Protein AF-A0A1V8YDM0-F1 (afdb_monomer_lite)

Sequence (78 aa):
MKKASDIRNLRMIKIVQISLLVFNVLFFVWEQPYIGALLLFIAAVLELLVPSEYSWGEERKKVFFLKVYLEYGKICFS

Secondary structure (DSSP, 8-state):
---HHHHHHHHHHHHHHHHHHHHHHHHHHTT-HHHHHHHHHHHHHHHHHS-GGG-SSTT--TTHHHHHHHHHHHHH--

Organism: NCBI:txid112904

Foldseek 3Di:
DPDPVLVVVLVVLVVLLVVLQVVLVVCVVVVNLVSSLVSLVV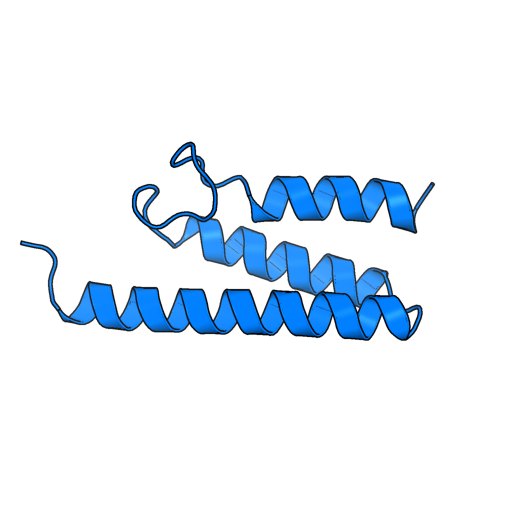SLVSLVVDQLVSHPDDPSDSCPSVVVSVVSCVVSPD

Radius of gyration: 13.58 Å; chains: 1; bounding box: 30×18×45 Å

pLDDT: mean 80.62, std 9.86, range [43.25, 92.31]

Structure (mmCIF, N/CA/C/O backbone):
data_AF-A0A1V8YDM0-F1
#
_entry.id   AF-A0A1V8YDM0-F1
#
loop_
_atom_site.group_PDB
_atom_site.id
_atom_site.type_symbol
_atom_site.label_atom_id
_atom_site.label_alt_id
_atom_site.label_comp_id
_atom_site.label_asym_id
_atom_site.label_entity_id
_atom_site.label_seq_id
_atom_site.pdbx_PDB_ins_code
_atom_site.Cartn_x
_atom_site.Cartn_y
_atom_site.Cartn_z
_atom_site.occupancy
_atom_site.B_iso_or_equiv
_atom_site.auth_seq_id
_atom_site.auth_comp_id
_atom_site.auth_asym_id
_atom_site.auth_atom_id
_atom_site.pdbx_PDB_model_num
ATOM 1 N N . MET A 1 1 ? -15.682 2.336 22.862 1.00 43.25 1 MET A N 1
ATOM 2 C CA . MET A 1 1 ? -14.254 2.616 23.137 1.00 43.25 1 MET A CA 1
ATOM 3 C C . MET A 1 1 ? -13.405 1.663 22.307 1.00 43.25 1 MET A C 1
ATOM 5 O O . MET A 1 1 ? -13.525 0.461 22.505 1.00 43.25 1 MET A O 1
ATOM 9 N N . LYS A 1 2 ? -12.618 2.161 21.342 1.00 55.81 2 LYS A N 1
ATOM 10 C CA . LYS A 1 2 ? -11.682 1.312 20.579 1.00 55.81 2 LYS A CA 1
ATOM 11 C C . LYS A 1 2 ? -10.547 0.891 21.509 1.00 55.81 2 LYS A C 1
ATOM 13 O O . LYS A 1 2 ? -10.033 1.732 22.248 1.00 55.81 2 LYS A O 1
ATOM 18 N N . LYS A 1 3 ? -10.197 -0.397 21.527 1.00 62.09 3 LYS A N 1
ATOM 19 C CA . LYS A 1 3 ? -9.161 -0.905 22.432 1.00 62.09 3 LYS A CA 1
ATOM 20 C C . LYS A 1 3 ? -7.823 -0.279 22.038 1.00 62.09 3 LYS A C 1
ATOM 22 O O . LYS A 1 3 ? -7.514 -0.152 20.858 1.00 62.09 3 LYS A O 1
ATOM 27 N N . ALA A 1 4 ? -7.005 0.101 23.017 1.00 61.88 4 ALA A N 1
ATOM 28 C CA . ALA A 1 4 ? -5.685 0.684 22.759 1.00 61.88 4 ALA A CA 1
ATOM 29 C C . ALA A 1 4 ? -4.784 -0.233 21.896 1.00 61.88 4 ALA A C 1
ATOM 31 O O . ALA A 1 4 ? -3.920 0.255 21.166 1.00 61.88 4 ALA A O 1
ATOM 32 N N . SER A 1 5 ? -5.024 -1.551 21.927 1.00 63.16 5 SER A N 1
ATOM 33 C CA . SER A 1 5 ? -4.379 -2.544 21.059 1.00 63.16 5 SER A CA 1
ATOM 34 C C . SER A 1 5 ? -4.696 -2.338 19.573 1.00 63.16 5 SER A C 1
ATOM 36 O O . SER A 1 5 ? -3.790 -2.425 18.746 1.00 63.16 5 SER A O 1
ATOM 38 N N . ASP A 1 6 ? -5.938 -1.982 19.231 1.00 76.56 6 ASP A N 1
ATOM 39 C CA . ASP A 1 6 ? -6.347 -1.718 17.846 1.00 76.56 6 ASP A CA 1
ATOM 40 C C . ASP A 1 6 ? -5.602 -0.506 17.282 1.00 76.56 6 ASP A C 1
ATOM 42 O O . ASP A 1 6 ? -5.133 -0.529 16.1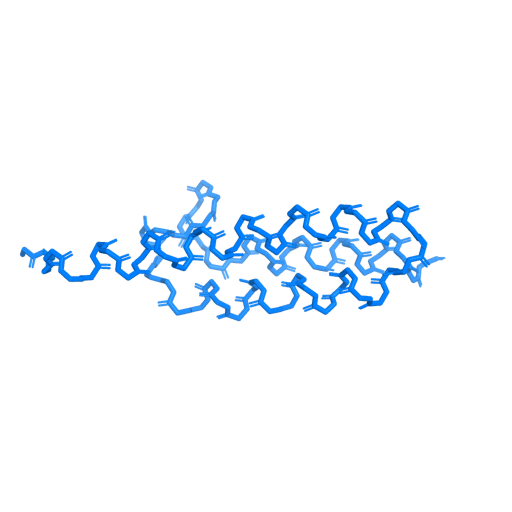48 1.00 76.56 6 ASP A O 1
ATOM 46 N N . ILE A 1 7 ? -5.405 0.536 18.097 1.00 79.75 7 ILE A N 1
ATOM 47 C CA . ILE A 1 7 ? -4.689 1.752 17.682 1.00 79.75 7 ILE A CA 1
ATOM 48 C C . ILE A 1 7 ? -3.215 1.446 17.385 1.00 79.75 7 ILE A C 1
ATOM 50 O O . ILE A 1 7 ? -2.665 1.958 16.408 1.00 79.75 7 ILE A O 1
ATOM 54 N N . ARG A 1 8 ? -2.563 0.604 18.197 1.00 82.25 8 ARG A N 1
ATOM 55 C CA . ARG A 1 8 ? -1.166 0.203 17.966 1.00 82.25 8 ARG A CA 1
ATOM 56 C C . ARG A 1 8 ? -1.021 -0.606 16.674 1.00 82.25 8 ARG A C 1
ATOM 58 O O . ARG A 1 8 ? -0.119 -0.317 15.890 1.00 82.25 8 ARG A O 1
ATOM 65 N N . ASN A 1 9 ? -1.925 -1.552 16.427 1.00 84.31 9 ASN A N 1
ATOM 66 C CA . ASN A 1 9 ? -1.919 -2.347 15.198 1.00 84.31 9 ASN A CA 1
ATOM 67 C C . ASN A 1 9 ? -2.163 -1.474 13.961 1.00 84.31 9 ASN A C 1
ATOM 69 O O . ASN A 1 9 ? -1.443 -1.597 12.973 1.00 84.31 9 ASN A O 1
ATOM 73 N N . LEU A 1 10 ? -3.098 -0.522 14.039 1.00 85.50 10 LEU A N 1
ATOM 74 C CA . LEU A 1 10 ? -3.349 0.438 12.960 1.00 85.50 10 LEU A CA 1
ATOM 75 C C . LEU A 1 10 ? -2.124 1.298 12.650 1.00 85.50 10 LEU A C 1
ATOM 77 O O . LEU A 1 10 ? -1.799 1.502 11.481 1.00 85.50 10 LEU A O 1
ATOM 81 N N . ARG A 1 11 ? -1.412 1.769 13.681 1.00 86.94 11 ARG A N 1
ATOM 82 C CA . ARG A 1 11 ? -0.158 2.514 13.499 1.00 86.94 11 ARG A CA 1
ATOM 83 C C . ARG A 1 11 ? 0.899 1.674 12.790 1.00 86.94 11 ARG A C 1
ATOM 85 O O . ARG A 1 11 ? 1.536 2.184 11.877 1.00 86.94 11 ARG A O 1
ATOM 92 N N . MET A 1 12 ? 1.057 0.402 13.158 1.00 89.31 12 MET A N 1
ATOM 93 C CA . MET A 1 12 ? 1.996 -0.486 12.463 1.00 89.31 12 MET A CA 1
ATOM 94 C C . MET A 1 12 ? 1.618 -0.687 10.995 1.00 89.31 12 MET A C 1
ATOM 96 O O . MET A 1 12 ? 2.481 -0.537 10.136 1.00 89.31 12 MET A O 1
ATOM 100 N N . ILE A 1 13 ? 0.341 -0.940 10.687 1.00 88.88 13 ILE A N 1
ATOM 101 C CA . ILE A 1 13 ? -0.111 -1.088 9.293 1.00 88.88 13 ILE A CA 1
ATOM 102 C C . ILE A 1 13 ? 0.177 0.190 8.493 1.00 88.88 13 ILE A C 1
ATOM 104 O O . ILE A 1 13 ? 0.682 0.114 7.376 1.00 88.88 13 ILE A O 1
ATOM 108 N N . LYS A 1 14 ? -0.065 1.368 9.080 1.00 89.00 14 LYS A N 1
ATOM 109 C CA . LYS A 1 14 ? 0.242 2.659 8.448 1.00 89.00 14 LYS A CA 1
ATOM 110 C C . LYS A 1 14 ? 1.734 2.843 8.182 1.00 89.00 14 LYS A C 1
ATOM 112 O O . LYS A 1 14 ? 2.089 3.280 7.094 1.00 89.00 14 LYS A O 1
ATOM 117 N N . ILE A 1 15 ? 2.594 2.495 9.140 1.00 91.75 15 ILE A N 1
ATOM 118 C CA . ILE A 1 15 ? 4.052 2.550 8.962 1.00 91.75 15 ILE A CA 1
ATOM 119 C C . ILE A 1 15 ? 4.472 1.643 7.803 1.00 91.75 15 ILE A C 1
ATOM 121 O O . ILE A 1 15 ? 5.199 2.088 6.922 1.00 91.75 15 ILE A O 1
ATOM 125 N N . VAL A 1 16 ? 3.961 0.408 7.750 1.00 91.56 16 VAL A N 1
ATOM 126 C CA . VAL A 1 16 ? 4.253 -0.526 6.651 1.00 91.56 16 VAL A CA 1
ATOM 127 C C . VAL A 1 16 ? 3.786 0.039 5.306 1.00 91.56 16 VAL A C 1
ATOM 129 O O . VAL A 1 16 ? 4.549 0.011 4.345 1.00 91.56 16 VAL A O 1
ATOM 132 N N . GLN A 1 17 ? 2.579 0.605 5.231 1.00 88.88 17 GLN A N 1
ATOM 133 C CA . GLN A 1 17 ? 2.066 1.230 4.006 1.00 88.88 17 GLN A CA 1
ATOM 134 C C . GLN A 1 17 ? 2.932 2.408 3.532 1.00 88.88 17 GLN A C 1
ATOM 136 O O . GLN A 1 17 ? 3.188 2.522 2.336 1.00 88.88 17 GLN A O 1
ATOM 141 N N . ILE A 1 18 ? 3.414 3.255 4.450 1.00 90.75 18 ILE A N 1
ATOM 142 C CA . ILE A 1 18 ? 4.329 4.359 4.118 1.00 90.75 18 ILE A CA 1
ATOM 143 C C . ILE A 1 18 ? 5.651 3.808 3.584 1.00 90.75 18 ILE A C 1
ATOM 145 O O . ILE A 1 18 ? 6.111 4.254 2.536 1.00 90.75 18 ILE A O 1
ATOM 149 N N . SER A 1 19 ? 6.238 2.813 4.255 1.00 92.31 19 SER A N 1
ATOM 150 C CA . SER A 1 19 ? 7.480 2.183 3.799 1.00 92.31 19 SER A CA 1
ATOM 151 C C . SER A 1 19 ? 7.328 1.589 2.398 1.00 92.31 19 SER A C 1
ATOM 153 O O . SER A 1 19 ? 8.177 1.827 1.545 1.00 92.31 19 SER A O 1
ATOM 155 N N . LEU A 1 20 ? 6.228 0.877 2.126 1.00 91.12 20 LEU A N 1
ATOM 156 C CA . LEU A 1 20 ? 5.932 0.327 0.797 1.00 91.12 20 LEU A CA 1
ATOM 157 C C . LEU A 1 20 ? 5.837 1.419 -0.274 1.00 91.12 20 LEU A C 1
ATOM 159 O O . LEU A 1 20 ? 6.320 1.220 -1.386 1.00 91.12 20 LEU A O 1
ATOM 163 N N . LEU A 1 21 ? 5.254 2.573 0.060 1.00 88.12 21 LEU A N 1
ATOM 164 C CA . LEU A 1 21 ? 5.136 3.702 -0.860 1.00 88.12 21 LEU A CA 1
ATOM 165 C C . LEU A 1 21 ? 6.503 4.350 -1.144 1.00 88.12 21 LEU A C 1
ATOM 167 O O . LEU A 1 21 ? 6.810 4.649 -2.294 1.00 88.12 21 LEU A O 1
ATOM 171 N N . VAL A 1 22 ? 7.361 4.492 -0.129 1.00 90.44 22 VAL A N 1
ATOM 172 C CA . VAL A 1 22 ? 8.746 4.970 -0.308 1.00 90.44 22 VAL A CA 1
ATOM 173 C C . VAL A 1 22 ? 9.550 4.001 -1.178 1.00 90.44 22 VAL A C 1
ATOM 175 O O . VAL A 1 22 ? 10.219 4.430 -2.118 1.00 90.44 22 VAL A O 1
ATOM 178 N N . PHE A 1 23 ? 9.455 2.694 -0.918 1.00 89.19 23 PHE A N 1
ATOM 179 C CA . PHE A 1 23 ? 10.109 1.688 -1.755 1.00 89.19 23 PHE A CA 1
ATOM 180 C C . PHE A 1 23 ? 9.578 1.705 -3.188 1.00 89.19 23 PHE A C 1
ATOM 182 O O . PHE A 1 23 ? 10.374 1.612 -4.115 1.00 89.19 23 PHE A O 1
ATOM 189 N N . ASN A 1 24 ? 8.270 1.878 -3.396 1.00 87.06 24 ASN A N 1
ATOM 190 C CA . ASN A 1 24 ? 7.702 2.003 -4.739 1.00 87.06 24 ASN A CA 1
ATOM 191 C C . ASN A 1 24 ? 8.364 3.142 -5.538 1.00 87.06 24 ASN A C 1
ATOM 193 O O . ASN A 1 24 ? 8.751 2.918 -6.684 1.00 87.06 24 ASN A O 1
ATOM 197 N N . VAL A 1 25 ? 8.569 4.313 -4.922 1.00 85.44 25 VAL A N 1
ATOM 198 C CA . VAL A 1 25 ? 9.271 5.441 -5.561 1.00 85.44 25 VAL A CA 1
ATOM 199 C C . VAL A 1 25 ? 10.719 5.074 -5.902 1.00 85.44 25 VAL A C 1
ATOM 201 O O . VAL A 1 25 ? 11.172 5.353 -7.009 1.00 85.44 25 VAL A O 1
ATOM 204 N N . LEU A 1 26 ? 11.436 4.402 -4.995 1.00 87.62 26 LEU A N 1
ATOM 205 C CA . LEU A 1 26 ? 12.815 3.958 -5.244 1.00 87.62 26 LEU A CA 1
ATOM 206 C C . LEU A 1 26 ? 12.907 2.972 -6.419 1.00 87.62 26 LEU A C 1
ATOM 208 O O . LEU A 1 26 ? 13.752 3.138 -7.296 1.00 87.62 26 LEU A O 1
ATOM 212 N N . PHE A 1 27 ? 12.019 1.977 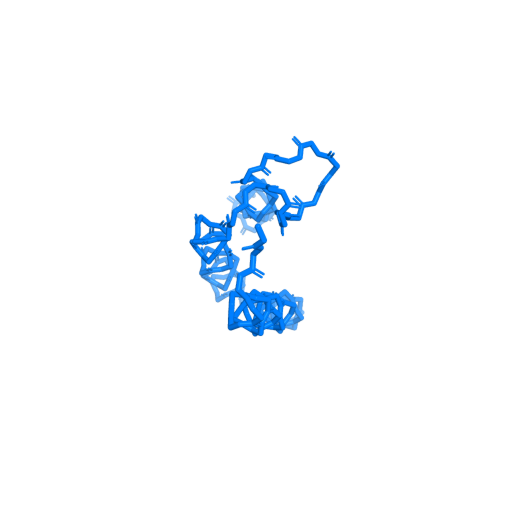-6.474 1.00 84.44 27 PHE A N 1
ATOM 213 C CA . PHE A 1 27 ? 12.006 0.994 -7.562 1.00 84.44 27 PHE A CA 1
ATOM 214 C C . PHE A 1 27 ? 11.550 1.583 -8.897 1.00 84.44 27 PHE A C 1
ATOM 216 O O . PHE A 1 27 ? 11.972 1.096 -9.944 1.00 84.44 27 PHE A O 1
ATOM 223 N N . PHE A 1 28 ? 10.739 2.644 -8.880 1.00 80.31 28 PHE A N 1
ATOM 224 C CA . PHE A 1 28 ? 10.426 3.397 -10.091 1.00 80.31 28 PHE A CA 1
ATOM 225 C C . PHE A 1 28 ? 11.674 4.093 -10.656 1.00 80.31 28 PHE A C 1
ATOM 227 O O . PHE A 1 28 ? 11.922 4.010 -11.854 1.00 80.31 28 PHE A O 1
ATOM 234 N N . VAL A 1 29 ? 12.505 4.701 -9.800 1.00 82.81 29 VAL A N 1
ATOM 235 C CA . VAL A 1 29 ? 13.776 5.335 -10.211 1.00 82.81 29 VAL A CA 1
ATOM 236 C C . VAL A 1 29 ? 14.789 4.314 -10.741 1.00 82.81 29 VAL A C 1
ATOM 238 O O . VAL A 1 29 ? 15.560 4.629 -11.641 1.00 82.81 29 VAL A O 1
ATOM 241 N N . TRP A 1 30 ? 14.787 3.089 -10.217 1.00 85.38 30 TRP A N 1
ATOM 242 C CA . TRP A 1 30 ? 15.637 1.993 -10.703 1.00 85.38 30 TRP A CA 1
ATOM 243 C C . TRP A 1 30 ? 15.074 1.245 -11.918 1.00 85.38 30 TRP A C 1
ATOM 245 O O . TRP A 1 30 ? 15.559 0.161 -12.234 1.00 85.38 30 TRP A O 1
ATOM 255 N N . GLU A 1 31 ? 14.056 1.794 -12.588 1.00 83.81 31 GLU A N 1
ATOM 256 C CA . GLU A 1 31 ? 13.434 1.198 -13.778 1.00 83.81 31 GLU A CA 1
ATOM 257 C C . GLU A 1 31 ? 12.943 -0.247 -13.552 1.00 83.81 31 GLU A C 1
ATOM 259 O O . GLU A 1 31 ? 12.926 -1.080 -14.459 1.00 83.81 31 GLU A O 1
ATOM 264 N N . GLN A 1 32 ? 12.489 -0.562 -12.333 1.00 84.69 32 GLN A N 1
ATOM 265 C CA . GLN A 1 32 ? 11.864 -1.846 -11.993 1.00 84.69 32 GLN A CA 1
ATOM 266 C C . GLN A 1 32 ? 10.371 -1.664 -11.672 1.00 84.69 32 GLN A C 1
ATOM 268 O O . GLN A 1 32 ? 9.928 -1.918 -10.543 1.00 84.69 32 GLN A O 1
ATOM 273 N N . PRO A 1 33 ? 9.553 -1.249 -12.661 1.00 80.50 33 PRO A N 1
ATOM 274 C CA . PRO A 1 33 ? 8.158 -0.890 -12.431 1.00 80.50 33 PRO A CA 1
ATOM 275 C C . PRO A 1 33 ? 7.301 -2.075 -11.975 1.00 80.50 33 PRO A C 1
ATOM 277 O O . PRO A 1 33 ? 6.351 -1.903 -11.219 1.00 80.50 33 PRO A O 1
ATOM 280 N N . TYR A 1 34 ? 7.647 -3.306 -12.355 1.00 84.50 34 TYR A N 1
ATOM 281 C CA . TYR A 1 34 ? 6.928 -4.503 -11.912 1.00 84.50 34 TYR A CA 1
ATOM 282 C C . TYR A 1 34 ? 7.047 -4.735 -10.394 1.00 84.50 34 TYR A C 1
ATOM 284 O O . TYR A 1 34 ? 6.068 -5.131 -9.758 1.00 84.50 34 TYR A O 1
ATOM 292 N N . ILE A 1 35 ? 8.204 -4.430 -9.789 1.00 86.38 35 ILE A N 1
ATOM 293 C CA . ILE A 1 35 ? 8.383 -4.486 -8.328 1.00 86.38 35 ILE A CA 1
ATOM 294 C C . ILE A 1 35 ? 7.578 -3.369 -7.673 1.00 86.38 35 ILE A C 1
ATOM 296 O O . ILE A 1 35 ? 6.857 -3.614 -6.706 1.00 86.38 35 ILE A O 1
ATOM 300 N N . GLY A 1 36 ? 7.635 -2.159 -8.235 1.00 85.88 36 GLY A N 1
ATOM 301 C CA . GLY A 1 36 ? 6.812 -1.040 -7.784 1.00 85.88 36 GLY A CA 1
ATOM 302 C C . GLY A 1 36 ? 5.318 -1.389 -7.765 1.00 85.88 36 GLY A C 1
ATOM 303 O O . GLY A 1 36 ? 4.650 -1.189 -6.745 1.00 85.88 36 GLY A O 1
ATOM 304 N N . ALA A 1 37 ? 4.806 -1.969 -8.848 1.00 85.62 37 ALA A N 1
ATOM 305 C CA . ALA A 1 37 ? 3.416 -2.399 -8.959 1.00 85.62 37 ALA A CA 1
ATOM 306 C C . ALA A 1 37 ? 3.050 -3.457 -7.900 1.00 85.62 37 ALA A C 1
ATOM 308 O O . ALA A 1 37 ? 1.997 -3.351 -7.267 1.00 85.62 37 ALA A O 1
ATOM 309 N N . LEU A 1 38 ? 3.929 -4.435 -7.644 1.00 88.50 38 LEU A N 1
ATOM 310 C CA . LEU A 1 38 ? 3.728 -5.439 -6.595 1.00 88.50 38 LEU A CA 1
ATOM 311 C C . LE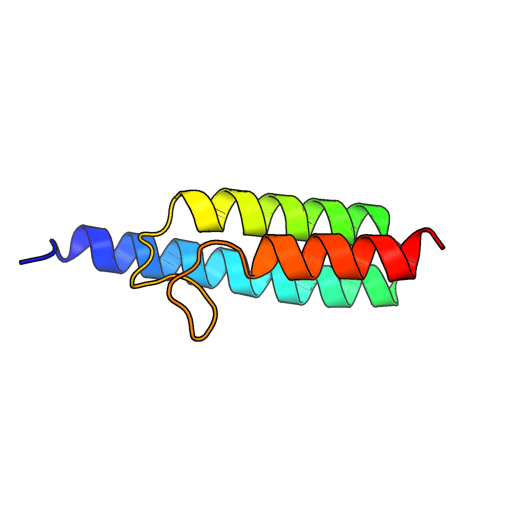U A 1 38 ? 3.646 -4.804 -5.195 1.00 88.50 38 LEU A C 1
ATOM 313 O O . LEU A 1 38 ? 2.771 -5.162 -4.407 1.00 88.50 38 LEU A O 1
ATOM 317 N N . LEU A 1 39 ? 4.509 -3.833 -4.889 1.00 90.25 39 LEU A N 1
ATOM 318 C CA . LEU A 1 39 ? 4.495 -3.126 -3.601 1.00 90.25 39 LEU A CA 1
ATOM 319 C C . LEU A 1 39 ? 3.197 -2.335 -3.391 1.00 90.25 39 LEU A C 1
ATOM 321 O O . LEU A 1 39 ? 2.624 -2.370 -2.300 1.00 90.25 39 LEU A O 1
ATOM 325 N N . LEU A 1 40 ? 2.701 -1.667 -4.437 1.00 88.25 40 LEU A N 1
ATOM 326 C CA . LEU A 1 40 ? 1.415 -0.962 -4.398 1.00 88.25 40 LEU A CA 1
ATOM 327 C C . LEU A 1 40 ? 0.241 -1.925 -4.216 1.00 88.25 40 LEU A C 1
ATOM 329 O O . LEU A 1 40 ? -0.677 -1.629 -3.451 1.00 88.25 40 LEU A O 1
ATOM 333 N N . PHE A 1 41 ? 0.289 -3.096 -4.853 1.00 88.12 41 PHE A N 1
ATOM 334 C CA . PHE A 1 41 ? -0.717 -4.135 -4.654 1.00 88.12 41 PHE A CA 1
ATOM 335 C C . PHE A 1 41 ? -0.748 -4.620 -3.197 1.00 88.12 41 PHE A C 1
ATOM 337 O O . PHE A 1 41 ? -1.817 -4.676 -2.588 1.00 88.12 41 PHE A O 1
ATOM 344 N N . ILE A 1 42 ? 0.417 -4.883 -2.592 1.00 90.62 42 ILE A N 1
ATOM 345 C CA . ILE A 1 42 ? 0.511 -5.250 -1.169 1.00 90.62 42 ILE A CA 1
ATOM 346 C C . ILE A 1 42 ? -0.055 -4.128 -0.283 1.00 90.62 42 ILE A C 1
ATOM 348 O O . ILE A 1 42 ? -0.829 -4.400 0.638 1.00 90.62 42 ILE A O 1
ATOM 352 N N . ALA A 1 43 ? 0.268 -2.864 -0.573 1.00 88.50 43 ALA A N 1
ATOM 353 C CA . ALA A 1 43 ? -0.255 -1.721 0.176 1.00 88.50 43 ALA A CA 1
ATOM 354 C C . ALA A 1 43 ? -1.788 -1.588 0.067 1.00 88.50 43 ALA A C 1
ATOM 356 O O . ALA A 1 43 ? -2.446 -1.269 1.066 1.00 88.50 43 ALA A O 1
ATOM 357 N N . ALA A 1 44 ? -2.359 -1.898 -1.103 1.00 86.88 44 ALA A N 1
ATOM 358 C CA . ALA A 1 44 ? -3.802 -1.933 -1.337 1.00 86.88 44 ALA A CA 1
ATOM 359 C C . ALA A 1 44 ? -4.493 -3.064 -0.564 1.00 86.88 44 ALA A C 1
ATOM 361 O O . ALA A 1 44 ? -5.523 -2.832 0.070 1.00 86.88 44 ALA A O 1
ATOM 362 N N . VAL A 1 45 ? -3.907 -4.264 -0.531 1.00 88.31 45 VAL A N 1
ATOM 363 C CA . VAL A 1 45 ? -4.426 -5.378 0.281 1.00 88.31 45 VAL A CA 1
ATOM 364 C C . VAL A 1 45 ? -4.389 -5.029 1.771 1.00 88.31 45 VAL A C 1
ATOM 366 O O . VAL A 1 45 ? -5.367 -5.261 2.483 1.00 88.31 45 VAL A O 1
ATOM 369 N N . LEU A 1 46 ? -3.307 -4.407 2.248 1.00 87.56 46 LEU A N 1
ATOM 370 C CA . LEU A 1 46 ? -3.218 -3.927 3.630 1.00 87.56 46 LEU A CA 1
ATOM 371 C C . LEU A 1 46 ? -4.284 -2.870 3.949 1.00 87.56 46 LEU A C 1
ATOM 373 O O . LEU A 1 46 ? -4.809 -2.852 5.062 1.00 87.56 46 LEU A O 1
ATOM 377 N N . GLU A 1 47 ? -4.651 -2.021 2.985 1.00 84.50 47 GLU A N 1
ATOM 378 C CA . GLU A 1 47 ? -5.712 -1.025 3.169 1.00 84.50 47 GLU A CA 1
ATOM 379 C C . GLU A 1 47 ? -7.081 -1.676 3.417 1.00 84.50 47 GLU A C 1
ATOM 381 O O . GLU A 1 47 ? -7.871 -1.154 4.206 1.00 84.50 47 GLU A O 1
ATOM 386 N N . LEU A 1 48 ? -7.345 -2.862 2.854 1.00 82.50 48 LEU A N 1
ATOM 387 C CA . LEU A 1 48 ? -8.580 -3.610 3.122 1.00 82.50 48 LEU A CA 1
ATOM 388 C C . LEU A 1 48 ? -8.702 -4.037 4.592 1.00 82.50 48 LEU A C 1
ATOM 390 O O . LEU A 1 48 ? -9.816 -4.060 5.127 1.00 82.50 48 LEU A O 1
ATOM 394 N N . LEU A 1 49 ? -7.577 -4.309 5.260 1.00 81.62 49 LEU A N 1
ATOM 395 C CA . LEU A 1 49 ? -7.529 -4.709 6.672 1.00 81.62 49 LEU A CA 1
ATOM 396 C C . LEU A 1 49 ? -7.729 -3.528 7.634 1.00 81.62 49 LEU A C 1
ATOM 398 O O . LEU A 1 49 ? -8.086 -3.721 8.796 1.00 81.62 49 LEU A O 1
ATOM 402 N N . VAL A 1 50 ? -7.535 -2.297 7.159 1.00 83.69 50 VAL A N 1
ATOM 403 C CA . VAL A 1 50 ? -7.715 -1.076 7.951 1.00 83.69 50 VAL A CA 1
ATOM 404 C C . VAL A 1 50 ? -9.192 -0.653 7.913 1.00 83.69 50 VAL A C 1
ATOM 406 O O . VAL A 1 50 ? -9.801 -0.668 6.844 1.00 83.69 50 VAL A O 1
ATOM 409 N N . PRO A 1 51 ? -9.829 -0.272 9.037 1.00 79.06 51 PRO A N 1
ATOM 410 C CA . PRO A 1 51 ? -11.180 0.289 9.037 1.00 79.06 51 PRO A CA 1
ATOM 411 C C . PRO A 1 51 ? -11.256 1.553 8.173 1.00 79.06 51 PRO A C 1
ATOM 413 O O . PRO A 1 51 ? -10.321 2.349 8.162 1.00 79.06 51 PRO A O 1
ATOM 416 N N . SER A 1 52 ? -12.384 1.780 7.496 1.00 77.12 52 SER A N 1
ATOM 417 C CA . SER A 1 52 ? -12.580 2.912 6.568 1.00 77.12 52 SER A CA 1
ATOM 418 C C . SER A 1 52 ? -12.307 4.285 7.195 1.00 77.12 52 SER A C 1
ATOM 420 O O . SER A 1 52 ? -11.795 5.179 6.531 1.00 77.12 52 SER A O 1
ATOM 422 N N . GLU A 1 53 ? -12.581 4.443 8.491 1.00 77.31 53 GLU A N 1
ATOM 423 C CA . GLU A 1 53 ? -12.288 5.658 9.268 1.00 77.31 53 GLU A CA 1
ATOM 424 C C . GLU A 1 53 ? -10.794 5.992 9.373 1.00 77.31 53 GLU A C 1
ATOM 426 O O . GLU A 1 53 ? -10.442 7.133 9.654 1.00 77.31 53 GLU A O 1
ATOM 431 N N . TYR A 1 54 ? -9.925 5.003 9.165 1.00 76.75 54 TYR A N 1
ATOM 432 C CA . TYR A 1 54 ? -8.471 5.149 9.173 1.00 76.75 54 TYR A CA 1
ATOM 433 C C . TYR A 1 54 ? -7.864 4.886 7.790 1.00 76.75 54 TYR A C 1
ATOM 435 O O . TYR A 1 54 ? -6.648 4.728 7.686 1.00 76.75 54 TYR A O 1
ATOM 443 N N . SER A 1 55 ? -8.676 4.821 6.731 1.00 78.19 55 SER A N 1
ATOM 444 C CA . SER A 1 55 ? -8.204 4.689 5.346 1.00 78.19 55 SER A CA 1
ATOM 445 C C . SER A 1 55 ? -7.346 5.889 4.936 1.00 78.19 55 SER A C 1
ATOM 447 O O . SER A 1 55 ? -7.365 6.928 5.598 1.00 78.19 55 SER A O 1
ATOM 449 N N . TRP A 1 56 ? -6.553 5.757 3.874 1.00 74.94 56 TRP A N 1
ATOM 450 C CA . TRP A 1 56 ? -5.917 6.922 3.255 1.00 74.94 56 TRP A CA 1
ATOM 451 C C . TRP A 1 56 ? -6.912 7.644 2.329 1.00 74.94 56 TRP A C 1
ATOM 453 O O . TRP A 1 56 ? -7.765 7.004 1.717 1.00 74.94 56 TRP A O 1
ATOM 463 N N . GLY A 1 57 ? -6.809 8.975 2.237 1.00 70.69 57 GLY A N 1
ATOM 464 C CA . GLY A 1 57 ? -7.659 9.818 1.383 1.00 70.69 57 GLY A CA 1
ATOM 465 C C . GLY A 1 57 ? -8.887 10.434 2.073 1.00 70.69 57 GLY A C 1
ATOM 466 O O . GLY A 1 57 ? -9.301 10.014 3.151 1.00 70.69 57 GLY A O 1
ATOM 467 N N . GLU A 1 58 ? -9.470 11.452 1.433 1.00 63.91 58 GLU A N 1
ATOM 468 C CA . GLU A 1 58 ? -10.534 12.298 2.006 1.00 63.91 58 GLU A CA 1
ATOM 469 C C . GLU A 1 58 ? -11.897 11.597 2.164 1.00 63.91 58 GLU A C 1
ATOM 471 O O . GLU A 1 58 ? -12.691 11.981 3.018 1.00 63.91 58 GLU A O 1
ATOM 476 N N . GLU A 1 59 ? -12.190 10.538 1.400 1.00 59.12 59 GLU A N 1
ATOM 477 C CA . GLU A 1 59 ? -13.565 10.010 1.306 1.00 59.12 59 GLU A CA 1
ATOM 478 C C . GLU A 1 59 ? -13.901 8.813 2.221 1.00 59.12 59 GLU A C 1
ATOM 480 O O . GLU A 1 59 ? -14.958 8.205 2.057 1.00 59.12 59 GLU A O 1
ATOM 485 N N . ARG A 1 60 ? -13.042 8.406 3.171 1.00 61.66 60 ARG A N 1
ATOM 486 C CA . ARG A 1 60 ? -13.187 7.118 3.912 1.00 61.66 60 ARG A CA 1
ATOM 487 C C . ARG A 1 60 ? -13.420 5.901 2.993 1.00 61.66 60 ARG A C 1
ATOM 489 O O . ARG A 1 60 ? -13.984 4.889 3.413 1.00 61.66 60 ARG A O 1
ATOM 496 N N . LYS A 1 61 ? -13.013 5.980 1.726 1.00 65.50 61 LYS A N 1
ATOM 497 C CA . LYS A 1 61 ? -13.110 4.879 0.765 1.00 65.50 61 LYS A CA 1
ATOM 498 C C . LYS A 1 61 ? -11.766 4.154 0.739 1.00 65.50 61 LYS A C 1
ATOM 500 O O . LYS A 1 61 ? -10.743 4.783 0.494 1.00 65.50 61 LYS A O 1
ATOM 505 N N . LYS A 1 62 ? -11.780 2.832 0.953 1.00 71.69 62 LYS A N 1
ATOM 506 C CA . LYS A 1 62 ? -10.601 1.937 0.936 1.00 71.69 62 LYS A CA 1
ATOM 507 C C . LYS A 1 62 ? -10.074 1.687 -0.480 1.00 71.69 62 LYS A C 1
ATOM 509 O O . LYS A 1 62 ? -10.021 0.553 -0.945 1.00 71.69 62 LYS A O 1
ATOM 514 N N . VAL A 1 63 ? -9.812 2.759 -1.214 1.00 80.88 63 VAL A N 1
ATOM 515 C CA . VAL A 1 63 ? -9.499 2.709 -2.649 1.00 80.88 63 VAL A CA 1
ATOM 516 C C . VAL A 1 63 ? -8.283 3.548 -3.006 1.00 80.88 63 VAL A C 1
ATOM 518 O O . VAL A 1 63 ? -7.971 3.661 -4.187 1.00 80.88 63 VAL A O 1
ATOM 521 N N . PHE A 1 64 ? -7.606 4.151 -2.027 1.00 82.56 64 PHE A N 1
ATOM 522 C CA . PHE A 1 64 ? -6.494 5.053 -2.295 1.00 82.56 64 PHE A CA 1
ATOM 523 C C . PHE A 1 64 ? -5.358 4.310 -2.996 1.00 82.56 64 PHE A C 1
ATOM 525 O O . PHE A 1 64 ? -5.027 4.634 -4.135 1.00 82.56 64 PHE A O 1
ATOM 532 N N . PHE A 1 65 ? -4.832 3.248 -2.383 1.00 82.44 65 PHE A N 1
ATOM 533 C CA . PHE A 1 65 ? -3.730 2.493 -2.984 1.00 82.44 65 PHE A CA 1
ATOM 534 C C . PHE A 1 65 ? -4.147 1.746 -4.251 1.00 82.44 65 PHE A C 1
ATOM 536 O O . PHE A 1 65 ? -3.336 1.584 -5.156 1.00 82.44 65 PHE A O 1
ATOM 543 N N . LEU A 1 66 ? -5.416 1.340 -4.357 1.00 82.88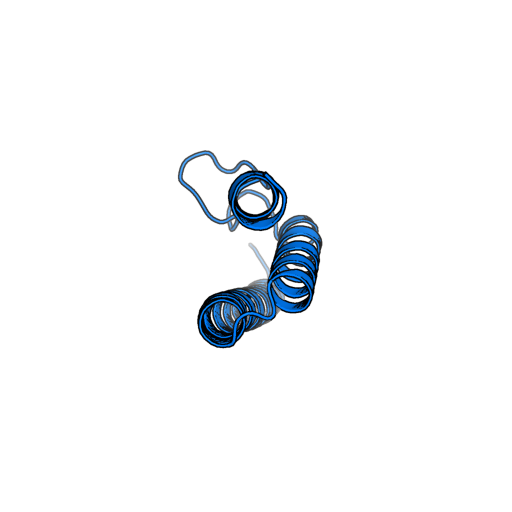 66 LEU A N 1
ATOM 544 C CA . LEU A 1 66 ? -5.941 0.721 -5.574 1.00 82.88 66 LEU A CA 1
ATOM 545 C C . LEU A 1 66 ? -5.966 1.710 -6.748 1.00 82.88 66 LEU A C 1
ATOM 547 O O . LEU A 1 66 ? -5.579 1.349 -7.856 1.00 82.88 66 LEU A O 1
ATOM 551 N N . LYS A 1 67 ? -6.385 2.960 -6.517 1.00 84.44 67 LYS A N 1
ATOM 552 C CA . LYS A 1 67 ? -6.328 4.015 -7.539 1.00 84.44 67 LYS A CA 1
ATOM 553 C C . LYS A 1 67 ? -4.890 4.287 -7.966 1.00 84.44 67 LYS A C 1
ATOM 555 O O . LYS A 1 67 ? -4.620 4.285 -9.162 1.00 84.44 67 LYS A O 1
ATOM 560 N N . VAL A 1 68 ? -3.980 4.437 -7.001 1.00 83.38 68 VAL A N 1
ATOM 561 C CA . VAL A 1 68 ? -2.551 4.657 -7.277 1.00 83.38 68 VAL A CA 1
ATOM 562 C C . VAL A 1 68 ? -1.967 3.492 -8.080 1.00 83.38 68 VAL A C 1
ATOM 564 O O . VAL A 1 68 ? -1.274 3.719 -9.063 1.00 83.38 68 VAL A O 1
ATOM 567 N N . TYR A 1 69 ? -2.296 2.246 -7.729 1.00 82.12 69 TYR A N 1
ATO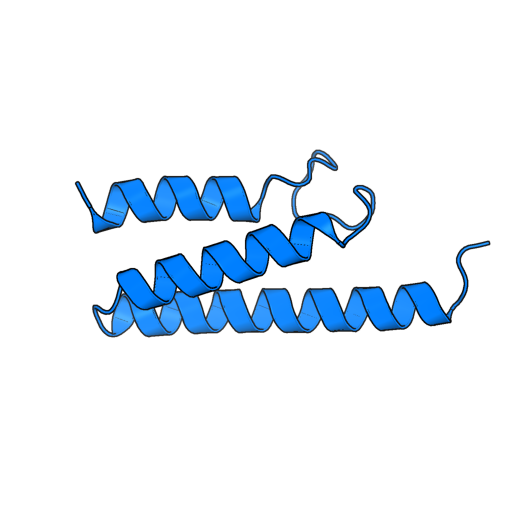M 568 C CA . TYR A 1 69 ? -1.886 1.061 -8.485 1.00 82.12 69 TYR A CA 1
ATOM 569 C C . TYR A 1 69 ? -2.380 1.087 -9.940 1.00 82.12 69 TYR A C 1
ATOM 571 O O . TYR A 1 69 ? -1.605 0.830 -10.860 1.00 82.12 69 TYR A O 1
ATOM 579 N N . LEU A 1 70 ? -3.654 1.423 -10.164 1.00 83.56 70 LEU A N 1
ATOM 580 C CA . LEU A 1 70 ? -4.235 1.482 -11.508 1.00 83.56 70 LEU A CA 1
ATOM 581 C C . LEU A 1 70 ? -3.627 2.605 -12.358 1.00 83.56 70 LEU A C 1
ATOM 583 O O . LEU A 1 70 ? -3.408 2.410 -13.552 1.00 83.56 70 LEU A O 1
ATOM 587 N N . GLU A 1 71 ? -3.347 3.768 -11.769 1.00 83.50 71 GLU A N 1
ATOM 588 C CA . GLU A 1 71 ? -2.647 4.858 -12.461 1.00 83.50 71 GLU A CA 1
ATOM 589 C C . GLU A 1 71 ? -1.197 4.492 -12.772 1.00 83.50 71 GLU A C 1
ATOM 591 O O . GLU A 1 71 ? -0.741 4.690 -13.897 1.00 83.50 71 GLU A O 1
ATOM 596 N N . TYR A 1 72 ? -0.498 3.875 -11.820 1.00 80.62 72 TYR A N 1
ATOM 597 C CA . TYR A 1 72 ? 0.867 3.397 -12.012 1.00 80.62 72 TYR A CA 1
ATOM 598 C C . TYR A 1 72 ? 0.957 2.371 -13.150 1.00 80.62 72 TYR A C 1
ATOM 600 O O . TYR A 1 72 ? 1.856 2.444 -13.988 1.00 80.62 72 TYR A O 1
ATOM 608 N N . GLY A 1 73 ? -0.015 1.457 -13.230 1.00 77.75 73 GLY A N 1
ATOM 609 C CA . GLY A 1 73 ? -0.125 0.499 -14.328 1.00 77.75 73 GLY A CA 1
ATOM 610 C C . GLY A 1 73 ? -0.299 1.168 -15.695 1.00 77.75 73 GLY A C 1
ATOM 611 O O . GLY A 1 73 ? 0.312 0.734 -16.666 1.00 77.75 73 GLY A O 1
ATOM 612 N N . LYS A 1 74 ? -1.064 2.264 -15.780 1.00 80.25 74 LYS A N 1
ATOM 613 C CA . LYS A 1 74 ? -1.199 3.030 -17.032 1.00 80.25 74 LYS A CA 1
ATOM 614 C C . LYS A 1 74 ? 0.106 3.700 -17.456 1.00 80.25 74 LYS A C 1
ATOM 616 O O . LYS A 1 74 ? 0.357 3.797 -18.645 1.00 80.25 74 LYS A O 1
ATOM 621 N N . ILE A 1 75 ? 0.915 4.169 -16.507 1.00 76.81 75 ILE A N 1
ATOM 622 C CA . ILE A 1 75 ? 2.183 4.854 -16.806 1.00 76.81 75 ILE A CA 1
ATOM 623 C C . ILE A 1 75 ? 3.265 3.854 -17.235 1.00 76.81 75 ILE A C 1
ATOM 625 O O . ILE A 1 75 ? 4.045 4.150 -18.130 1.00 76.81 75 ILE A O 1
ATOM 629 N N . CYS A 1 76 ? 3.327 2.679 -16.603 1.00 70.19 76 CYS A N 1
ATOM 630 C CA . CYS A 1 76 ? 4.425 1.730 -16.820 1.00 70.19 76 CYS A CA 1
ATOM 631 C C . CYS A 1 76 ? 4.194 0.731 -17.963 1.00 70.19 76 CYS A C 1
ATOM 633 O O . CYS A 1 76 ? 5.146 0.074 -18.378 1.00 70.19 76 CYS A O 1
ATOM 635 N N . PHE A 1 77 ? 2.951 0.561 -18.424 1.00 67.56 77 PHE A N 1
ATOM 636 C CA . PHE A 1 77 ? 2.584 -0.447 -19.429 1.00 67.56 77 PHE A CA 1
ATOM 637 C C . PHE A 1 77 ? 1.817 0.131 -20.635 1.00 67.56 77 PHE A C 1
ATOM 639 O O . PHE A 1 77 ? 1.206 -0.637 -21.379 1.00 67.56 77 PHE A O 1
ATOM 646 N N . SER A 1 78 ? 1.824 1.458 -20.817 1.00 57.22 78 SER A N 1
ATOM 647 C CA . SER A 1 78 ? 1.323 2.138 -22.023 1.00 57.22 78 SER A CA 1
ATOM 648 C C . SER A 1 78 ? 2.465 2.559 -22.936 1.00 57.22 78 SER A C 1
ATOM 650 O O . SER A 1 78 ? 2.149 2.753 -24.131 1.00 57.22 78 SER A O 1
#